Protein AF-A0A1Y2G9D0-F1 (afdb_monomer_lite)

Sequence (163 aa):
MDRLNSASSLQTLKSYLERYDSAATNYKYHSVVVENILMVNPDFDLQPWLIQHYLNHNPEDLIRLYLKFGALQRAAKFASLVINAAMKPDELISRHSNARWLPYSLLDEIFEQLQKHIQHAEDHGTTNDAKSKDQLRDLKNIQQQLNEDVRLYLENVQRESIF

Foldseek 3Di:
DPPVVVVVVVVVVVVVLVVPADVVNPSVVLLVVLLVVCVVPVPDDDDPVSLVVCLQRPLPSVLVSNVVSVVLLVSLVSLLVSLVQLLDPPDHNPVPDPDSDRPVVSVVVSLVVLVVLLVVLVVVVPPPDPVSVVVSVSSVVSNVSSVVSVVVSVVSVVVVVVD

InterPro domains:
  IPR021717 Nucleoporin Nup120/160 [PTHR21286] (5-147)
  IPR056536 NUP160, C-terminal TPR domain [PF23347] (10-142)

pLDDT: mean 80.57, std 14.45, range [37.97, 93.38]

Structure (mmCIF, N/CA/C/O backbone):
data_AF-A0A1Y2G9D0-F1
#
_entry.id   AF-A0A1Y2G9D0-F1
#
loop_
_atom_site.group_PDB
_atom_site.id
_atom_site.type_symbol
_atom_site.label_atom_id
_atom_site.label_alt_id
_atom_site.label_comp_id
_atom_site.label_asym_id
_atom_site.label_entity_id
_atom_site.label_seq_id
_atom_site.pdbx_PDB_ins_code
_atom_site.Cartn_x
_atom_site.Cartn_y
_atom_site.Cartn_z
_atom_site.occupancy
_atom_site.B_iso_or_equiv
_atom_site.auth_seq_id
_atom_site.auth_comp_id
_atom_site.auth_asym_id
_atom_site.auth_atom_id
_atom_site.pdbx_PDB_model_num
ATOM 1 N N . MET A 1 1 ? 0.690 -29.882 4.378 1.00 40.31 1 MET A N 1
ATOM 2 C CA . MET A 1 1 ? 1.932 -30.065 3.590 1.00 40.31 1 MET A CA 1
ATOM 3 C C . MET A 1 1 ? 2.123 -28.892 2.605 1.00 40.31 1 MET A C 1
ATOM 5 O O . MET A 1 1 ? 2.801 -29.037 1.601 1.00 40.31 1 MET A O 1
ATOM 9 N N . ASP A 1 2 ? 1.599 -27.691 2.896 1.00 52.19 2 ASP A N 1
ATOM 10 C CA . ASP A 1 2 ? 1.204 -26.753 1.822 1.00 52.19 2 ASP A CA 1
ATOM 11 C C . ASP A 1 2 ? 2.080 -25.504 1.646 1.00 52.19 2 ASP A C 1
ATOM 13 O O . ASP A 1 2 ? 2.023 -24.854 0.607 1.00 52.19 2 ASP A O 1
ATOM 17 N N . ARG A 1 3 ? 2.945 -25.170 2.614 1.00 45.62 3 ARG A N 1
ATOM 18 C CA . ARG A 1 3 ? 3.756 -23.934 2.559 1.00 45.62 3 ARG A CA 1
ATOM 19 C C . ARG A 1 3 ? 4.928 -23.989 1.570 1.00 45.62 3 ARG A C 1
ATOM 21 O O . ARG A 1 3 ? 5.363 -22.953 1.077 1.00 45.62 3 ARG A O 1
ATOM 28 N N . LEU A 1 4 ? 5.444 -25.184 1.273 1.00 42.78 4 LEU A N 1
ATOM 29 C CA . LEU A 1 4 ? 6.550 -25.362 0.320 1.00 42.78 4 LEU A CA 1
ATOM 30 C C . LEU A 1 4 ? 6.066 -25.234 -1.135 1.00 42.78 4 LEU A C 1
ATOM 32 O O . LEU A 1 4 ? 6.750 -24.625 -1.956 1.00 42.78 4 LEU A O 1
ATOM 36 N N . ASN A 1 5 ? 4.848 -25.708 -1.426 1.00 54.62 5 ASN A N 1
ATOM 37 C CA . ASN A 1 5 ? 4.231 -25.578 -2.748 1.00 54.62 5 ASN A CA 1
ATOM 38 C C . ASN A 1 5 ? 3.823 -24.132 -3.054 1.00 54.62 5 ASN A C 1
ATOM 40 O O . ASN A 1 5 ? 3.977 -23.695 -4.191 1.00 54.62 5 ASN A O 1
ATOM 44 N N . SER A 1 6 ? 3.372 -23.366 -2.052 1.00 64.50 6 SER A N 1
ATOM 45 C CA . SER A 1 6 ? 3.022 -21.953 -2.242 1.00 64.50 6 SER A CA 1
ATOM 46 C C . SER A 1 6 ? 4.244 -21.064 -2.490 1.00 64.50 6 SER A C 1
ATOM 48 O O . SER A 1 6 ? 4.192 -20.153 -3.307 1.00 64.50 6 SER A O 1
ATOM 50 N N . ALA A 1 7 ? 5.369 -21.316 -1.813 1.00 71.38 7 ALA A N 1
ATOM 51 C CA . ALA A 1 7 ? 6.580 -20.523 -2.026 1.00 71.38 7 ALA A CA 1
ATOM 52 C C . ALA A 1 7 ? 7.195 -20.788 -3.412 1.00 71.38 7 ALA A C 1
ATOM 54 O O . ALA A 1 7 ? 7.570 -19.849 -4.114 1.00 71.38 7 ALA A O 1
ATOM 55 N N . SER A 1 8 ? 7.251 -22.056 -3.834 1.00 78.19 8 SER A N 1
ATOM 56 C CA . SER A 1 8 ? 7.760 -22.433 -5.157 1.00 78.19 8 SER A CA 1
ATOM 57 C C . SER A 1 8 ? 6.855 -21.938 -6.292 1.00 78.19 8 SER A C 1
ATOM 59 O O . SER A 1 8 ? 7.363 -21.459 -7.308 1.00 78.19 8 SER A O 1
ATOM 61 N N . SER A 1 9 ? 5.528 -21.958 -6.117 1.00 83.69 9 SER A N 1
ATOM 62 C CA . SER A 1 9 ? 4.601 -21.437 -7.127 1.00 83.69 9 SER A CA 1
ATOM 63 C C . SER A 1 9 ? 4.705 -19.918 -7.286 1.00 83.69 9 SER A C 1
ATOM 65 O O . SER A 1 9 ? 4.687 -19.428 -8.412 1.00 83.69 9 SER A O 1
ATOM 67 N N . LEU A 1 10 ? 4.908 -19.171 -6.195 1.00 84.06 10 LEU A N 1
ATOM 68 C CA . LEU A 1 10 ? 5.111 -17.718 -6.238 1.00 84.06 10 LEU A CA 1
ATOM 69 C C . LEU A 1 10 ? 6.450 -17.322 -6.875 1.00 84.06 10 LEU A C 1
ATOM 71 O O . LEU A 1 10 ? 6.500 -16.349 -7.623 1.00 84.06 10 LEU A O 1
ATOM 75 N N . GLN A 1 11 ? 7.523 -18.081 -6.630 1.00 86.81 11 GLN A N 1
ATOM 76 C CA . GLN A 1 11 ? 8.795 -17.882 -7.338 1.00 86.81 11 GLN A CA 1
ATOM 77 C C . GLN A 1 11 ? 8.658 -18.192 -8.829 1.00 86.81 11 GLN A C 1
ATOM 79 O O . GLN A 1 11 ? 9.150 -17.443 -9.668 1.00 86.81 11 GLN A O 1
ATOM 84 N N . THR A 1 12 ? 7.927 -19.255 -9.163 1.00 89.44 12 THR A N 1
ATOM 85 C CA . THR A 1 12 ? 7.623 -19.595 -10.555 1.00 89.44 12 THR A CA 1
ATOM 86 C C . THR A 1 12 ? 6.857 -18.454 -11.229 1.00 89.44 12 THR A C 1
ATOM 88 O O . THR A 1 12 ? 7.273 -17.978 -12.282 1.00 89.44 12 THR A O 1
ATOM 91 N N . LEU A 1 13 ? 5.793 -17.952 -10.594 1.00 89.56 13 LEU A N 1
ATOM 92 C CA . LEU A 1 13 ? 5.007 -16.811 -11.067 1.00 89.56 13 LEU A CA 1
ATOM 93 C C . LEU A 1 13 ? 5.879 -15.575 -11.312 1.00 89.56 13 LEU A C 1
ATOM 95 O O . LEU A 1 13 ? 5.774 -14.966 -12.374 1.00 89.56 13 LEU A O 1
ATOM 99 N N . LYS A 1 14 ? 6.771 -15.251 -10.368 1.00 91.19 14 LYS A N 1
ATOM 100 C CA . LYS A 1 14 ? 7.740 -14.163 -10.521 1.00 91.19 14 LYS A CA 1
ATOM 101 C C . LYS A 1 14 ? 8.573 -14.339 -11.794 1.00 91.19 14 LYS A C 1
ATOM 103 O O . LYS A 1 14 ? 8.612 -13.430 -12.615 1.00 91.19 14 LYS A O 1
ATOM 108 N N . SER A 1 15 ? 9.170 -15.513 -12.006 1.00 90.44 15 SER A N 1
ATOM 109 C CA . SER A 1 15 ? 9.983 -15.777 -13.203 1.00 90.44 15 SER A CA 1
ATOM 110 C C . SER A 1 15 ? 9.192 -15.678 -14.512 1.00 90.44 15 SER A C 1
ATOM 112 O O . SER A 1 15 ? 9.736 -15.233 -15.521 1.00 90.44 15 SER A O 1
ATOM 114 N N . TYR A 1 16 ? 7.914 -16.074 -14.523 1.00 91.50 16 TYR A N 1
ATOM 115 C CA . TYR A 1 16 ? 7.053 -15.895 -15.697 1.00 91.50 16 TYR A CA 1
ATOM 116 C C . TYR A 1 16 ? 6.757 -14.416 -15.959 1.00 91.50 16 TYR A C 1
ATOM 118 O O . TYR A 1 16 ? 6.879 -13.963 -17.095 1.00 91.50 16 TYR A O 1
ATOM 126 N N . LEU A 1 17 ? 6.411 -13.654 -14.924 1.00 90.50 17 LEU A N 1
ATOM 127 C CA . LEU A 1 17 ? 6.127 -12.229 -15.056 1.00 90.50 17 LEU A CA 1
ATOM 128 C C . LEU A 1 17 ? 7.355 -11.435 -15.514 1.00 90.50 17 LEU A C 1
ATOM 130 O O . LEU A 1 17 ? 7.243 -10.644 -16.441 1.00 90.50 17 LEU A O 1
ATOM 134 N N . GLU A 1 18 ? 8.536 -11.708 -14.959 1.00 88.81 18 GLU A N 1
ATOM 135 C CA . GLU A 1 18 ? 9.789 -11.064 -15.383 1.00 88.81 18 GLU A CA 1
ATOM 136 C C . GLU A 1 18 ? 10.171 -11.399 -16.833 1.00 88.81 18 GLU A C 1
ATOM 138 O O . GLU A 1 18 ? 10.806 -10.597 -17.516 1.00 88.81 18 GLU A O 1
ATOM 143 N N . ARG A 1 19 ? 9.792 -12.586 -17.321 1.00 89.44 19 ARG A N 1
ATOM 144 C CA . ARG A 1 19 ? 10.123 -13.039 -18.678 1.00 89.44 19 ARG A CA 1
ATOM 145 C C . ARG A 1 19 ? 9.159 -12.523 -19.742 1.00 89.44 19 ARG A C 1
ATOM 147 O O . ARG A 1 19 ? 9.583 -12.303 -20.876 1.00 89.44 19 ARG A O 1
ATOM 154 N N . TYR A 1 20 ? 7.875 -12.411 -19.411 1.00 88.94 20 TYR A N 1
ATOM 155 C CA . TYR A 1 20 ? 6.817 -12.149 -20.389 1.00 88.94 20 TYR A CA 1
ATOM 156 C C . TYR A 1 20 ? 6.164 -10.778 -20.244 1.00 88.94 20 TYR A C 1
ATOM 158 O O . TYR A 1 20 ? 5.516 -10.338 -21.192 1.00 88.94 20 TYR A O 1
ATOM 166 N N . ASP A 1 21 ? 6.330 -10.100 -19.108 1.00 89.06 21 ASP A N 1
ATOM 167 C CA . ASP A 1 21 ? 5.758 -8.781 -18.881 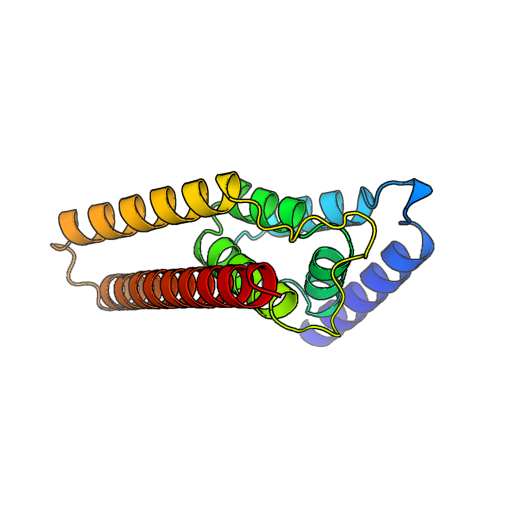1.00 89.06 21 ASP A CA 1
ATOM 168 C C . ASP A 1 21 ? 6.842 -7.704 -18.844 1.00 89.06 21 ASP A C 1
ATOM 170 O O . ASP A 1 21 ? 7.818 -7.780 -18.101 1.00 89.06 21 ASP A O 1
ATOM 174 N N . SER A 1 22 ? 6.684 -6.690 -19.683 1.00 85.81 22 SER A N 1
ATOM 175 C CA . SER A 1 22 ? 7.671 -5.634 -19.879 1.00 85.81 22 SER A CA 1
ATOM 176 C C . SER A 1 22 ? 6.987 -4.303 -20.183 1.00 85.81 22 SER A C 1
ATOM 178 O O . SER A 1 22 ? 5.766 -4.223 -20.336 1.00 85.81 22 SER A O 1
ATOM 180 N N . ALA A 1 23 ? 7.778 -3.245 -20.361 1.00 82.00 23 ALA A N 1
ATOM 181 C CA . ALA A 1 23 ? 7.264 -1.957 -20.820 1.00 82.00 23 ALA A CA 1
ATOM 182 C C . ALA A 1 23 ? 6.496 -2.062 -22.157 1.00 82.00 23 ALA A C 1
ATOM 184 O O . ALA A 1 23 ? 5.537 -1.327 -22.369 1.00 82.00 23 ALA A O 1
ATOM 185 N N . ALA A 1 24 ? 6.845 -3.017 -23.033 1.00 81.25 24 ALA A N 1
ATOM 186 C CA . ALA A 1 24 ? 6.141 -3.236 -24.301 1.00 81.25 24 ALA A CA 1
ATOM 187 C C . ALA A 1 24 ? 4.703 -3.754 -24.110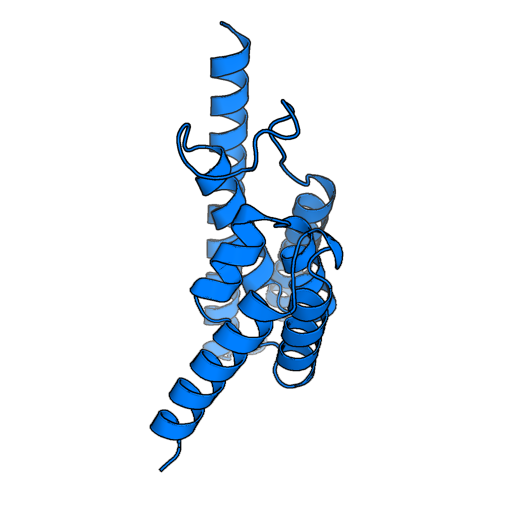 1.00 81.25 24 ALA A C 1
ATOM 189 O O . ALA A 1 24 ? 3.820 -3.456 -24.912 1.00 81.25 24 ALA A O 1
ATOM 190 N N . THR A 1 25 ? 4.450 -4.507 -23.038 1.00 82.38 25 THR A N 1
ATOM 191 C CA . THR A 1 25 ? 3.110 -4.966 -22.645 1.00 82.38 25 THR A CA 1
ATOM 192 C C . THR A 1 25 ? 2.437 -4.008 -21.664 1.00 82.38 25 THR A C 1
ATOM 194 O O . THR A 1 25 ? 1.305 -4.266 -21.257 1.00 82.38 25 THR A O 1
ATOM 197 N N . ASN A 1 26 ? 3.092 -2.894 -21.314 1.00 81.56 26 ASN A N 1
ATOM 198 C CA . ASN A 1 26 ? 2.665 -1.945 -20.286 1.00 81.56 26 ASN A CA 1
ATOM 199 C C . ASN A 1 26 ? 2.382 -2.617 -18.930 1.00 81.56 26 ASN A C 1
ATOM 201 O O . ASN A 1 26 ? 1.436 -2.241 -18.242 1.00 81.56 26 ASN A O 1
ATOM 205 N N . TYR A 1 27 ? 3.148 -3.657 -18.591 1.00 85.81 27 TYR A N 1
ATOM 206 C CA . TYR A 1 27 ? 3.009 -4.414 -17.341 1.00 85.81 27 TYR A CA 1
ATOM 207 C C . TYR A 1 27 ? 1.594 -4.970 -17.060 1.00 85.81 27 TYR A C 1
ATOM 209 O O . TYR A 1 27 ? 1.186 -5.154 -15.913 1.00 85.81 27 TYR A O 1
ATOM 217 N N . LYS A 1 28 ? 0.814 -5.245 -18.116 1.00 87.62 28 LYS A N 1
ATOM 218 C CA . LYS A 1 28 ? -0.579 -5.711 -18.001 1.00 87.62 28 LYS A CA 1
ATOM 219 C C . LYS A 1 28 ? -0.705 -7.056 -17.290 1.00 87.62 28 LYS A C 1
ATOM 221 O O . LYS A 1 28 ? -1.736 -7.310 -16.668 1.00 87.62 28 LYS A O 1
ATOM 226 N N . TYR A 1 29 ? 0.292 -7.936 -17.395 1.00 89.94 29 TYR A N 1
ATOM 227 C CA . TYR A 1 29 ? 0.209 -9.252 -16.761 1.00 89.94 29 TYR A CA 1
ATOM 228 C C . TYR A 1 29 ? 0.362 -9.155 -15.243 1.00 89.94 29 TYR A C 1
ATOM 230 O O . TYR A 1 29 ? -0.344 -9.872 -14.536 1.00 89.94 29 TYR A O 1
ATOM 238 N N . HIS A 1 30 ? 1.186 -8.235 -14.734 1.00 90.25 30 HIS A N 1
ATOM 239 C CA . HIS A 1 30 ? 1.251 -7.933 -13.303 1.00 90.25 30 HIS A CA 1
ATOM 240 C C . HIS A 1 30 ? -0.121 -7.480 -12.784 1.00 90.25 30 HIS A C 1
ATOM 242 O O . HIS A 1 30 ? -0.609 -8.057 -11.809 1.00 90.25 30 HIS A O 1
ATOM 248 N N . SER A 1 31 ? -0.789 -6.548 -13.478 1.00 89.06 31 SER A N 1
ATOM 249 C CA . SER A 1 31 ? -2.127 -6.062 -13.094 1.00 89.06 31 SER A CA 1
ATOM 250 C C . SER A 1 31 ? -3.167 -7.175 -13.078 1.00 89.06 31 SER A C 1
ATOM 252 O O . SER A 1 31 ? -3.872 -7.329 -12.085 1.00 89.06 31 SER A O 1
ATOM 254 N N . VAL A 1 32 ? -3.211 -8.017 -14.115 1.00 91.62 32 VAL A N 1
ATOM 255 C CA . VAL A 1 32 ? -4.146 -9.155 -14.173 1.00 91.62 32 VAL A CA 1
ATOM 256 C C . VAL A 1 32 ? -3.872 -10.169 -13.059 1.00 91.62 32 VAL A C 1
ATOM 258 O O . VAL A 1 32 ? -4.806 -10.721 -12.477 1.00 91.62 32 VAL A O 1
ATOM 261 N N . VAL A 1 33 ? -2.607 -10.440 -12.735 1.00 91.50 33 VAL A N 1
ATOM 262 C CA . VAL A 1 33 ? -2.250 -11.369 -11.654 1.00 91.50 33 VAL A CA 1
ATOM 263 C C . VAL A 1 33 ? -2.689 -10.825 -10.298 1.00 91.50 33 VAL A C 1
ATOM 265 O O . VAL A 1 33 ? -3.331 -11.554 -9.543 1.00 91.50 33 VAL A O 1
ATOM 268 N N . VAL A 1 34 ? -2.391 -9.559 -9.995 1.00 91.31 34 VAL A N 1
ATOM 269 C CA . VAL A 1 34 ? -2.823 -8.928 -8.739 1.00 91.31 34 VAL A CA 1
ATOM 270 C C . VAL A 1 34 ? -4.341 -8.874 -8.653 1.00 91.31 34 VAL A C 1
ATOM 272 O O . VAL A 1 34 ? -4.897 -9.234 -7.620 1.00 91.31 34 VAL A O 1
ATOM 275 N N . GLU A 1 35 ? -5.014 -8.493 -9.736 1.00 92.94 35 GLU A N 1
ATOM 276 C CA . GLU A 1 35 ? -6.473 -8.456 -9.802 1.00 92.94 35 GLU A CA 1
ATOM 277 C C . GLU A 1 35 ? -7.084 -9.822 -9.471 1.00 92.94 35 GLU A C 1
ATOM 279 O O . GLU A 1 35 ? -7.972 -9.911 -8.627 1.00 92.94 35 GLU A O 1
ATOM 284 N N . ASN A 1 36 ? -6.565 -10.903 -10.061 1.00 91.75 36 ASN A N 1
ATOM 285 C CA . ASN A 1 36 ? -7.038 -12.255 -9.764 1.00 91.75 36 ASN A CA 1
ATOM 286 C C . ASN A 1 36 ? -6.755 -12.677 -8.316 1.00 91.75 36 ASN A C 1
ATOM 288 O O . ASN A 1 36 ? -7.608 -13.302 -7.686 1.00 91.75 36 ASN A O 1
ATOM 292 N N . ILE A 1 37 ? -5.581 -12.340 -7.772 1.00 91.06 37 ILE A N 1
ATOM 293 C CA . ILE A 1 37 ? -5.233 -12.647 -6.378 1.00 91.06 37 ILE A CA 1
ATOM 294 C C . ILE A 1 37 ? -6.201 -11.946 -5.420 1.00 91.06 37 ILE A C 1
ATOM 296 O O . ILE A 1 37 ? -6.764 -12.600 -4.542 1.00 91.06 37 ILE A O 1
ATOM 300 N N . LEU A 1 38 ? -6.425 -10.643 -5.611 1.00 89.56 38 LEU A N 1
ATOM 301 C CA . LEU A 1 38 ? -7.309 -9.843 -4.762 1.00 89.56 38 LEU A CA 1
ATOM 302 C C . LEU A 1 38 ? -8.783 -10.224 -4.937 1.00 89.56 38 LEU A C 1
ATOM 304 O O . LEU A 1 38 ? -9.533 -10.194 -3.967 1.00 89.56 38 LEU A O 1
ATOM 308 N N . MET A 1 39 ? -9.193 -10.647 -6.135 1.00 90.12 39 MET A N 1
ATOM 309 C CA . MET A 1 39 ? -10.536 -11.177 -6.376 1.00 90.12 39 MET A CA 1
ATOM 310 C C . MET A 1 39 ? -10.802 -12.459 -5.576 1.00 90.12 39 MET A C 1
ATOM 312 O O . MET A 1 39 ? -11.906 -12.646 -5.069 1.00 90.12 39 MET A O 1
ATOM 316 N N . VAL A 1 40 ? -9.810 -13.348 -5.460 1.00 89.31 40 VAL A N 1
ATOM 317 C CA . VAL A 1 40 ? -9.939 -14.592 -4.681 1.00 89.31 40 VAL A CA 1
ATOM 318 C C . VAL A 1 40 ? -9.826 -14.320 -3.182 1.00 89.31 40 VAL A C 1
ATOM 320 O O . VAL A 1 40 ? -10.548 -14.922 -2.388 1.00 89.31 40 VAL A O 1
ATOM 323 N N . ASN A 1 41 ? -8.908 -13.440 -2.786 1.00 86.81 41 ASN A N 1
ATOM 324 C CA . ASN A 1 41 ? -8.690 -13.073 -1.396 1.00 86.81 41 ASN A CA 1
ATOM 325 C C . ASN A 1 41 ? -8.243 -11.601 -1.290 1.00 86.81 41 ASN A C 1
ATOM 327 O O . ASN A 1 41 ? -7.052 -11.316 -1.454 1.00 86.81 41 ASN A O 1
ATOM 331 N N . PRO A 1 42 ? -9.162 -10.677 -0.953 1.00 85.00 42 PRO A N 1
ATOM 332 C CA . PRO A 1 42 ? -8.840 -9.258 -0.770 1.00 85.00 42 PRO A CA 1
ATOM 333 C C . PRO A 1 42 ? -7.808 -9.004 0.337 1.00 85.00 42 PRO A C 1
ATOM 335 O O . PRO A 1 42 ? -7.039 -8.044 0.277 1.00 85.00 42 PRO A O 1
ATOM 338 N N . ASP A 1 43 ? -7.751 -9.897 1.328 1.00 82.12 43 ASP A N 1
ATOM 339 C CA . ASP A 1 43 ? -6.818 -9.834 2.450 1.00 82.12 43 ASP A CA 1
ATOM 340 C C . ASP A 1 43 ? -5.485 -10.531 2.155 1.00 82.12 43 ASP A C 1
ATOM 342 O O . ASP A 1 43 ? -4.652 -10.671 3.056 1.00 82.12 43 ASP A O 1
ATOM 346 N N . PHE A 1 44 ? -5.241 -10.974 0.918 1.00 86.06 44 PHE A N 1
ATOM 347 C CA . PHE A 1 44 ? -3.985 -11.618 0.555 1.00 86.06 44 PHE A CA 1
ATOM 348 C C . PHE A 1 44 ? -2.800 -10.661 0.714 1.00 86.06 44 PHE A C 1
ATOM 350 O O . PHE A 1 44 ? -2.824 -9.514 0.263 1.00 86.06 44 PHE A O 1
ATOM 357 N N . ASP A 1 45 ? -1.730 -11.152 1.339 1.00 84.69 45 ASP A N 1
ATOM 358 C CA . ASP A 1 45 ? -0.504 -10.382 1.498 1.00 84.69 45 ASP A CA 1
ATOM 359 C C . ASP A 1 45 ? 0.382 -10.501 0.257 1.00 84.69 45 ASP A C 1
ATOM 361 O O . ASP A 1 45 ? 1.027 -11.531 0.025 1.00 84.69 45 ASP A O 1
ATOM 365 N N . LEU A 1 46 ? 0.364 -9.456 -0.580 1.00 87.75 46 LEU A N 1
ATOM 366 C CA . LEU A 1 46 ? 1.172 -9.421 -1.794 1.00 87.75 46 LEU A CA 1
ATOM 367 C C . LEU A 1 46 ? 2.656 -9.551 -1.446 1.00 87.75 46 LEU A C 1
ATOM 369 O O . LEU A 1 46 ? 3.162 -8.966 -0.491 1.00 87.75 46 LEU A O 1
ATOM 373 N N . GLN A 1 47 ? 3.367 -10.328 -2.258 1.00 89.56 47 GLN A N 1
ATOM 374 C CA . GLN A 1 47 ? 4.780 -10.589 -2.028 1.00 89.56 47 GLN A CA 1
ATOM 375 C C . GLN A 1 47 ? 5.614 -9.302 -2.177 1.00 89.56 47 GLN A C 1
ATOM 377 O O . GLN A 1 47 ? 5.337 -8.509 -3.081 1.00 89.56 47 GLN A O 1
ATOM 382 N N . PRO A 1 48 ? 6.689 -9.115 -1.384 1.00 89.19 48 PRO A N 1
ATOM 383 C CA . PRO A 1 48 ? 7.488 -7.887 -1.410 1.00 89.19 48 PRO A CA 1
ATOM 384 C C . PRO A 1 48 ? 8.033 -7.514 -2.794 1.00 89.19 48 PRO A C 1
ATOM 386 O O . PRO A 1 48 ? 8.046 -6.342 -3.155 1.00 89.19 48 PRO A O 1
ATOM 389 N N . TRP A 1 49 ? 8.428 -8.506 -3.600 1.00 89.88 49 TRP A N 1
ATOM 390 C CA . TRP A 1 49 ? 8.928 -8.274 -4.961 1.00 89.88 49 TRP A CA 1
ATOM 391 C C . TRP A 1 49 ? 7.861 -7.675 -5.888 1.00 89.88 49 TRP A C 1
ATOM 393 O O . TRP A 1 49 ? 8.188 -6.882 -6.766 1.00 89.88 49 TRP A O 1
ATOM 403 N N . LEU A 1 50 ? 6.591 -8.027 -5.680 1.00 89.44 50 LEU A N 1
ATOM 404 C CA . LEU A 1 50 ? 5.472 -7.535 -6.474 1.00 89.44 50 LEU A CA 1
ATOM 405 C C . LEU A 1 50 ? 5.121 -6.107 -6.057 1.00 89.44 50 LEU A C 1
ATOM 407 O O . LEU A 1 50 ? 4.973 -5.237 -6.905 1.00 89.44 50 LEU A O 1
ATOM 411 N N . ILE A 1 51 ? 5.096 -5.838 -4.749 1.00 90.44 51 ILE A N 1
ATOM 412 C CA . ILE A 1 51 ? 4.921 -4.483 -4.206 1.00 90.44 51 ILE A CA 1
ATOM 413 C C . ILE A 1 51 ? 6.023 -3.550 -4.732 1.00 90.44 51 ILE A C 1
ATOM 415 O O . ILE A 1 51 ? 5.735 -2.444 -5.185 1.00 90.44 51 ILE A O 1
ATOM 419 N N . GLN A 1 52 ? 7.276 -4.010 -4.726 1.00 88.75 52 GLN A N 1
ATOM 420 C CA . GLN A 1 52 ? 8.413 -3.241 -5.229 1.00 88.75 52 GLN A CA 1
ATOM 421 C C . GLN A 1 52 ? 8.330 -2.991 -6.743 1.00 88.75 52 GLN A C 1
ATOM 423 O O . GLN A 1 52 ? 8.685 -1.907 -7.199 1.00 88.75 52 GLN A O 1
ATOM 428 N N . HIS A 1 53 ? 7.827 -3.952 -7.523 1.00 88.69 53 HIS A N 1
ATOM 429 C CA . HIS A 1 53 ? 7.571 -3.752 -8.950 1.00 88.69 53 HIS A CA 1
ATOM 430 C C . HIS A 1 53 ? 6.605 -2.582 -9.188 1.00 88.69 53 HIS A C 1
ATOM 432 O O . HIS A 1 53 ? 6.918 -1.668 -9.951 1.00 88.69 53 HIS A O 1
A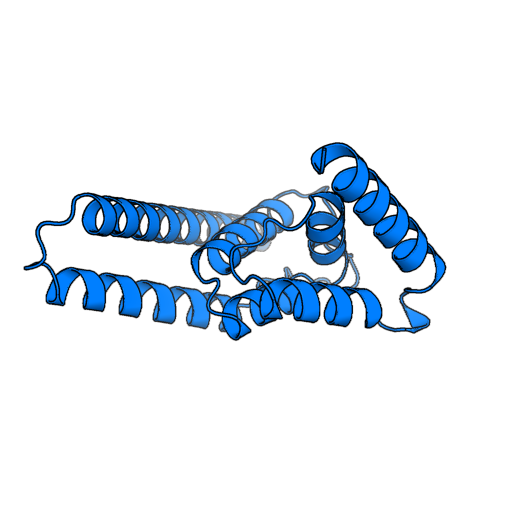TOM 438 N N . TYR A 1 54 ? 5.471 -2.564 -8.482 1.00 88.56 54 TYR A N 1
ATOM 439 C CA . TYR A 1 54 ? 4.504 -1.469 -8.585 1.00 88.56 54 TYR A CA 1
ATOM 440 C C . TYR A 1 54 ? 5.077 -0.137 -8.119 1.00 88.56 54 TYR A C 1
ATOM 442 O O . TYR A 1 54 ? 4.884 0.864 -8.801 1.00 88.56 54 TYR A O 1
ATOM 450 N N . LEU A 1 55 ? 5.828 -0.128 -7.016 1.00 86.62 55 LEU A N 1
ATOM 451 C CA . LEU A 1 55 ? 6.486 1.078 -6.516 1.00 86.62 55 LEU A CA 1
ATOM 452 C C . LEU A 1 55 ? 7.393 1.722 -7.580 1.00 86.62 55 LEU A C 1
ATOM 454 O O . LEU A 1 55 ? 7.404 2.940 -7.724 1.00 86.62 55 LEU A O 1
ATOM 458 N N . ASN A 1 56 ? 8.107 0.901 -8.354 1.00 83.44 56 ASN A N 1
ATOM 459 C CA . ASN A 1 56 ? 9.080 1.364 -9.341 1.00 83.44 56 ASN A CA 1
ATOM 460 C C . ASN A 1 56 ? 8.468 1.732 -10.700 1.00 83.44 56 ASN A C 1
ATOM 462 O O . ASN A 1 56 ? 9.119 2.418 -11.490 1.00 83.44 56 ASN A O 1
ATOM 466 N N . HIS A 1 57 ? 7.307 1.178 -11.054 1.00 82.62 57 HIS A N 1
ATOM 467 C CA . HIS A 1 57 ? 6.782 1.255 -12.426 1.00 82.62 57 HIS A CA 1
ATOM 468 C C . HIS A 1 57 ? 5.428 1.950 -12.513 1.00 82.62 57 HIS A C 1
ATOM 470 O O . HIS A 1 57 ? 5.222 2.749 -13.424 1.00 82.62 57 HIS A O 1
ATOM 476 N N . ASN A 1 58 ? 4.505 1.656 -11.595 1.00 84.12 58 ASN A N 1
ATOM 477 C CA . ASN A 1 58 ? 3.166 2.236 -11.609 1.00 84.12 58 ASN A CA 1
ATOM 478 C C . ASN A 1 58 ? 2.504 2.160 -10.219 1.00 84.12 58 ASN A C 1
ATOM 480 O O . ASN A 1 58 ? 1.658 1.295 -9.983 1.00 84.12 58 ASN A O 1
ATOM 484 N N . PRO A 1 59 ? 2.868 3.044 -9.274 1.00 86.62 59 PRO A N 1
ATOM 485 C CA . PRO A 1 59 ? 2.324 2.989 -7.920 1.00 86.62 59 PRO A CA 1
ATOM 486 C C . PRO A 1 59 ? 0.812 3.268 -7.878 1.00 86.62 59 PRO A C 1
ATOM 488 O O . PRO A 1 59 ? 0.105 2.713 -7.039 1.00 86.62 59 PRO A O 1
ATOM 491 N N . GLU A 1 60 ? 0.284 4.074 -8.802 1.00 87.19 60 GLU A N 1
ATOM 492 C CA . GLU A 1 60 ? -1.152 4.364 -8.865 1.00 87.19 60 GLU A CA 1
ATOM 493 C C . GLU A 1 60 ? -2.004 3.122 -9.120 1.00 87.19 60 GLU A C 1
ATOM 495 O O . GLU A 1 60 ? -3.061 2.970 -8.508 1.00 87.19 60 GLU A O 1
ATOM 500 N N . ASP A 1 61 ? -1.560 2.237 -10.014 1.00 88.94 61 ASP A N 1
ATOM 501 C CA . ASP A 1 61 ? -2.343 1.063 -10.405 1.00 88.94 61 ASP A CA 1
ATOM 502 C C . ASP A 1 61 ? -2.602 0.138 -9.214 1.00 88.94 61 ASP A C 1
ATOM 504 O O . ASP A 1 61 ? -3.730 -0.305 -9.001 1.00 88.94 61 ASP A O 1
ATOM 508 N N . LEU A 1 62 ? -1.596 -0.071 -8.357 1.00 90.88 62 LEU A N 1
ATOM 509 C CA . LEU A 1 62 ? -1.768 -0.900 -7.167 1.00 90.88 62 LEU A CA 1
ATOM 510 C C . LEU A 1 62 ? -2.692 -0.253 -6.129 1.00 90.88 62 LEU A C 1
ATOM 512 O O . LEU A 1 62 ? -3.501 -0.950 -5.517 1.00 90.88 62 LEU A O 1
ATOM 516 N N . ILE A 1 63 ? -2.619 1.071 -5.950 1.00 91.69 63 ILE A N 1
ATOM 517 C CA . ILE A 1 63 ? -3.555 1.794 -5.075 1.00 91.69 63 ILE A CA 1
ATOM 518 C C . ILE A 1 63 ? -4.990 1.611 -5.584 1.00 91.69 63 ILE A C 1
ATOM 520 O O . ILE A 1 63 ? -5.869 1.227 -4.811 1.00 91.69 63 ILE A O 1
ATOM 524 N N . ARG A 1 64 ? -5.220 1.810 -6.888 1.00 91.81 64 ARG A N 1
ATOM 525 C CA . ARG A 1 64 ? -6.538 1.624 -7.515 1.00 91.81 64 ARG A CA 1
ATOM 526 C C . ARG A 1 64 ? -7.044 0.193 -7.371 1.00 91.81 64 ARG A C 1
ATOM 528 O O . ARG A 1 64 ? -8.220 -0.001 -7.077 1.00 91.81 64 ARG A O 1
ATOM 535 N N . LEU A 1 65 ? -6.177 -0.806 -7.539 1.00 92.38 65 LEU A N 1
ATOM 536 C CA . LEU A 1 65 ? -6.533 -2.212 -7.345 1.00 92.38 65 LEU A CA 1
ATOM 537 C C . LEU A 1 65 ? -6.947 -2.489 -5.896 1.00 92.38 65 LEU A C 1
ATOM 539 O O . LEU A 1 65 ? -7.994 -3.094 -5.674 1.00 92.38 65 LEU A O 1
ATOM 543 N N . TYR A 1 66 ? -6.197 -2.005 -4.903 1.00 93.38 66 TYR A N 1
ATOM 544 C CA . TYR A 1 66 ? -6.591 -2.181 -3.504 1.00 93.38 66 TYR A CA 1
ATOM 545 C C . TYR A 1 66 ? -7.931 -1.516 -3.180 1.00 93.38 66 TYR A C 1
ATOM 547 O O . TYR A 1 66 ? -8.767 -2.141 -2.528 1.00 93.38 66 TYR A O 1
ATOM 555 N N . LEU A 1 67 ? -8.164 -0.291 -3.659 1.00 91.50 67 LEU A N 1
ATOM 556 C CA . LEU A 1 67 ? -9.443 0.401 -3.473 1.00 91.50 67 LEU A CA 1
ATOM 557 C C . LEU A 1 67 ? -10.596 -0.347 -4.158 1.00 91.50 67 LEU A C 1
ATOM 559 O O . LEU A 1 67 ? -11.631 -0.575 -3.536 1.00 91.50 67 LEU A O 1
ATOM 563 N N . LYS A 1 68 ? -10.392 -0.825 -5.394 1.00 92.81 68 LYS A N 1
ATOM 564 C CA . LYS A 1 68 ? -11.381 -1.603 -6.160 1.00 92.81 68 LYS A CA 1
ATOM 565 C C . LYS A 1 68 ? -11.856 -2.855 -5.417 1.00 92.81 68 LYS A C 1
ATOM 567 O O . LYS A 1 68 ? -13.032 -3.198 -5.504 1.00 92.81 68 LYS A O 1
ATOM 572 N N . PHE A 1 69 ? -10.962 -3.532 -4.699 1.00 91.56 69 PHE A N 1
ATOM 573 C CA . PHE A 1 69 ? -11.282 -4.746 -3.940 1.00 91.56 69 PHE A CA 1
ATOM 574 C C . PHE A 1 69 ? -11.591 -4.491 -2.455 1.00 91.56 69 PHE A C 1
ATOM 576 O O . PHE A 1 69 ? -11.690 -5.439 -1.681 1.00 91.56 69 PHE A O 1
ATOM 583 N N . GLY A 1 70 ? -11.761 -3.230 -2.037 1.00 87.88 70 GLY A N 1
ATOM 584 C CA . GLY A 1 70 ? -12.120 -2.878 -0.658 1.00 87.88 70 GLY A CA 1
ATOM 585 C C . GLY A 1 70 ? -10.989 -3.059 0.364 1.00 87.88 70 GLY A C 1
ATOM 586 O O . GLY A 1 70 ? -11.226 -3.012 1.570 1.00 87.88 70 GLY A O 1
ATOM 587 N N . ALA A 1 71 ? -9.746 -3.231 -0.088 1.00 90.00 71 ALA A N 1
ATOM 588 C CA . ALA A 1 71 ? -8.569 -3.409 0.756 1.00 90.00 71 ALA A CA 1
ATOM 589 C C . ALA A 1 71 ? -7.999 -2.058 1.239 1.00 90.00 71 ALA A C 1
ATOM 591 O O . ALA A 1 71 ? -6.816 -1.752 1.059 1.00 90.00 71 ALA A O 1
ATOM 592 N N . LEU A 1 72 ? -8.840 -1.237 1.876 1.00 91.00 72 LEU A N 1
ATOM 593 C CA . LEU A 1 72 ? -8.538 0.156 2.237 1.00 91.00 72 LEU A CA 1
ATOM 594 C C . LEU A 1 72 ? -7.273 0.310 3.096 1.00 91.00 72 LEU A C 1
ATOM 596 O O . LEU A 1 72 ? -6.440 1.178 2.841 1.00 91.00 72 LEU A O 1
ATOM 600 N N . GLN A 1 73 ? -7.082 -0.563 4.088 1.00 90.31 73 GLN A N 1
ATOM 601 C CA . GLN A 1 73 ? -5.885 -0.532 4.936 1.00 90.31 73 GLN A CA 1
ATOM 602 C C . GLN A 1 73 ? -4.599 -0.766 4.134 1.00 90.31 73 GLN A C 1
ATOM 604 O O . GLN A 1 73 ? -3.568 -0.160 4.426 1.0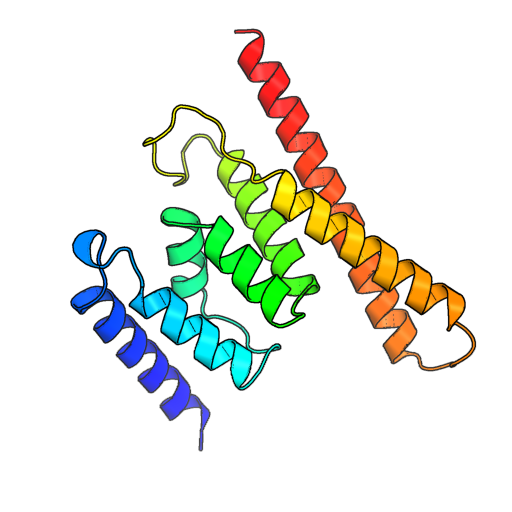0 90.31 73 GLN A O 1
ATOM 609 N N . ARG A 1 74 ? -4.648 -1.645 3.125 1.00 91.00 74 ARG A N 1
ATOM 610 C CA . ARG A 1 74 ? -3.504 -1.941 2.254 1.00 91.00 74 ARG A CA 1
ATOM 611 C C . ARG A 1 74 ? -3.242 -0.782 1.298 1.00 91.00 74 ARG A C 1
ATOM 613 O O . ARG A 1 74 ? -2.084 -0.404 1.144 1.00 91.00 74 ARG A O 1
ATOM 620 N N . ALA A 1 75 ? -4.298 -0.176 0.748 1.00 92.12 75 ALA A N 1
ATOM 621 C CA . ALA A 1 75 ? -4.198 1.034 -0.066 1.00 92.12 75 ALA A CA 1
ATOM 622 C C . ALA A 1 75 ? -3.495 2.165 0.700 1.00 92.12 75 ALA A C 1
ATOM 624 O O . ALA A 1 75 ? -2.506 2.707 0.216 1.00 92.12 75 ALA A O 1
ATOM 625 N N . ALA A 1 76 ? -3.938 2.455 1.927 1.00 91.19 76 ALA A N 1
ATOM 626 C CA . ALA A 1 76 ? -3.357 3.505 2.762 1.00 91.19 76 ALA A CA 1
ATOM 627 C C . ALA A 1 76 ? -1.893 3.222 3.144 1.00 91.19 76 ALA A C 1
ATOM 629 O O . ALA A 1 76 ? -1.038 4.091 3.001 1.00 91.19 76 ALA A O 1
ATOM 630 N N . LYS A 1 77 ? -1.569 1.986 3.555 1.00 91.75 77 LYS A N 1
ATOM 631 C CA . LYS A 1 77 ? -0.181 1.589 3.859 1.00 91.75 77 LYS A CA 1
ATOM 632 C C . LYS A 1 77 ? 0.731 1.687 2.636 1.00 91.75 77 LYS A C 1
ATOM 634 O O . LYS A 1 77 ? 1.875 2.120 2.754 1.00 91.75 77 LYS A O 1
ATOM 639 N N . PHE A 1 78 ? 0.244 1.281 1.465 1.00 91.50 78 PHE A N 1
ATOM 640 C CA . PHE A 1 78 ? 1.017 1.383 0.233 1.00 91.50 78 PHE A CA 1
ATOM 641 C C . PHE A 1 78 ? 1.179 2.843 -0.210 1.00 91.50 78 PHE A C 1
ATOM 643 O O . PHE A 1 78 ? 2.269 3.223 -0.620 1.00 91.50 78 PHE A O 1
ATOM 650 N N . ALA A 1 79 ? 0.164 3.692 -0.034 1.00 90.62 79 ALA A N 1
ATOM 651 C CA . ALA A 1 79 ? 0.273 5.130 -0.269 1.00 90.62 79 ALA A CA 1
ATOM 652 C C . ALA A 1 79 ? 1.344 5.785 0.623 1.00 90.62 79 ALA A C 1
ATOM 654 O O . ALA A 1 79 ? 2.200 6.505 0.112 1.00 90.62 79 ALA A O 1
ATOM 655 N N . SER A 1 80 ? 1.380 5.456 1.920 1.00 89.94 80 SER A N 1
ATOM 656 C CA . SER A 1 80 ? 2.471 5.849 2.826 1.00 89.94 80 SER A CA 1
ATOM 657 C C . SER A 1 80 ? 3.842 5.397 2.317 1.00 89.94 80 SER A C 1
ATOM 659 O O . SER A 1 80 ? 4.804 6.163 2.353 1.00 89.94 80 SER A O 1
ATOM 661 N N . LEU A 1 81 ? 3.959 4.166 1.808 1.00 89.38 81 LEU A N 1
ATOM 662 C CA . LEU A 1 81 ? 5.214 3.666 1.237 1.00 89.38 81 LEU A CA 1
ATOM 663 C C . LEU A 1 81 ? 5.644 4.477 0.003 1.00 89.38 81 LEU A C 1
ATOM 665 O O . LEU A 1 81 ? 6.821 4.805 -0.123 1.00 89.38 81 LEU A O 1
ATOM 669 N N . VAL A 1 82 ? 4.699 4.824 -0.875 1.00 87.81 82 VAL A N 1
ATOM 670 C CA . VAL A 1 82 ? 4.945 5.650 -2.067 1.00 87.81 82 VAL A CA 1
ATOM 671 C C . VAL A 1 82 ? 5.421 7.049 -1.675 1.00 87.81 82 VAL A C 1
ATOM 673 O O . VAL A 1 82 ? 6.415 7.522 -2.221 1.00 87.81 82 VAL A O 1
ATOM 676 N N . ILE A 1 83 ? 4.770 7.686 -0.696 1.00 86.12 83 ILE A N 1
ATOM 677 C CA . ILE A 1 83 ? 5.169 9.005 -0.181 1.00 86.12 83 ILE A CA 1
ATOM 678 C C . ILE A 1 83 ? 6.592 8.948 0.386 1.00 86.12 83 ILE A C 1
ATOM 680 O O . ILE A 1 83 ? 7.445 9.758 0.024 1.00 86.12 83 ILE A O 1
ATOM 684 N N . ASN A 1 84 ? 6.874 7.953 1.228 1.00 85.25 84 ASN A N 1
ATOM 685 C CA . ASN A 1 84 ? 8.191 7.777 1.834 1.00 85.25 84 ASN A CA 1
ATOM 686 C C . ASN A 1 84 ? 9.285 7.497 0.792 1.00 85.25 84 ASN A C 1
ATOM 688 O O . ASN A 1 84 ? 10.400 7.997 0.930 1.00 85.25 84 ASN A O 1
ATOM 692 N N . ALA A 1 85 ? 8.982 6.735 -0.263 1.00 83.06 85 ALA A N 1
ATOM 693 C CA . ALA A 1 85 ? 9.901 6.535 -1.382 1.00 83.06 85 ALA A CA 1
ATOM 694 C C . ALA A 1 85 ? 10.153 7.848 -2.144 1.00 83.06 85 ALA A C 1
ATOM 696 O O . ALA A 1 85 ? 11.300 8.164 -2.441 1.00 83.06 85 ALA A O 1
ATOM 697 N N . ALA A 1 86 ? 9.115 8.662 -2.368 1.00 76.94 86 ALA A N 1
ATOM 698 C CA . ALA A 1 86 ? 9.227 9.963 -3.032 1.00 76.94 86 ALA A CA 1
ATOM 699 C C . ALA A 1 86 ? 10.041 11.001 -2.238 1.00 76.94 86 ALA A C 1
ATOM 701 O O . ALA A 1 86 ? 10.580 11.942 -2.820 1.00 76.94 86 ALA A O 1
ATOM 702 N N . MET A 1 87 ? 10.124 10.853 -0.912 1.00 75.00 87 MET A N 1
ATOM 703 C CA . MET A 1 87 ? 10.940 11.713 -0.048 1.00 75.00 87 MET A CA 1
ATOM 704 C C . MET A 1 87 ? 12.430 11.354 -0.068 1.00 75.00 87 MET A C 1
ATOM 706 O O . MET A 1 87 ? 13.255 12.171 0.344 1.00 75.00 87 MET A O 1
ATOM 710 N N . LYS A 1 88 ? 12.801 10.151 -0.521 1.00 74.75 88 LYS A N 1
ATOM 711 C CA . LYS A 1 88 ? 14.202 9.734 -0.588 1.00 74.75 88 LYS A CA 1
ATOM 712 C C . LYS A 1 88 ? 14.814 10.177 -1.922 1.00 74.75 88 LYS A C 1
ATOM 714 O O . LYS A 1 88 ? 14.372 9.710 -2.968 1.00 74.75 88 LYS A O 1
ATOM 719 N N . PRO A 1 89 ? 15.873 11.005 -1.915 1.00 57.16 89 PRO A N 1
ATOM 720 C CA . PRO A 1 89 ? 16.448 11.567 -3.140 1.00 57.16 89 PRO A CA 1
ATOM 721 C C . PRO A 1 89 ? 17.086 10.528 -4.086 1.00 57.16 89 PRO A C 1
ATOM 723 O O . PRO A 1 89 ? 17.291 10.834 -5.259 1.00 57.16 89 PRO A O 1
ATOM 726 N N . ASP A 1 90 ? 17.373 9.312 -3.606 1.00 55.16 90 ASP A N 1
ATOM 727 C CA . ASP A 1 90 ? 18.078 8.259 -4.359 1.00 55.16 90 ASP A CA 1
ATOM 728 C C . ASP A 1 90 ? 17.201 7.059 -4.776 1.00 55.16 90 ASP A C 1
ATOM 730 O O . ASP A 1 90 ? 17.650 6.218 -5.557 1.00 55.16 90 ASP A O 1
ATOM 734 N N . GLU A 1 91 ? 15.949 6.950 -4.307 1.00 52.44 91 GLU A N 1
ATOM 735 C CA . GLU A 1 91 ? 15.120 5.756 -4.536 1.00 52.44 91 GLU A CA 1
ATOM 736 C C . GLU A 1 91 ? 13.957 6.001 -5.521 1.00 52.44 91 GLU A C 1
ATOM 738 O O . GLU A 1 91 ? 12.855 6.414 -5.180 1.00 52.44 91 GLU A O 1
ATOM 743 N N . LEU A 1 92 ? 14.210 5.592 -6.768 1.00 49.28 92 LEU A N 1
ATOM 744 C CA . LEU A 1 92 ? 13.330 4.704 -7.547 1.00 49.28 92 LEU A CA 1
ATOM 745 C C . LEU A 1 92 ? 12.023 5.213 -8.173 1.00 49.28 92 LEU A C 1
ATOM 747 O O . LEU A 1 92 ? 11.453 4.463 -8.969 1.00 49.28 92 LEU A O 1
ATOM 751 N N . ILE A 1 93 ? 11.570 6.450 -7.966 1.00 51.03 93 ILE A N 1
ATOM 752 C CA . ILE A 1 93 ? 10.489 6.964 -8.824 1.00 51.03 93 ILE A CA 1
ATOM 753 C C . ILE A 1 93 ? 11.116 7.404 -10.144 1.00 51.03 93 ILE A C 1
ATOM 755 O O . ILE A 1 93 ? 11.794 8.427 -10.226 1.00 51.03 93 ILE A O 1
ATOM 759 N N . SER A 1 94 ? 10.957 6.551 -11.157 1.00 43.34 94 SER A N 1
ATOM 760 C CA . SER A 1 94 ? 11.421 6.751 -12.527 1.00 43.34 94 SER A CA 1
ATOM 761 C C . SER A 1 94 ? 11.384 8.228 -12.933 1.00 43.34 94 SER A C 1
ATOM 763 O O . SER A 1 94 ? 10.328 8.859 -12.960 1.00 43.34 94 SER A O 1
ATOM 765 N N . ARG A 1 95 ? 12.563 8.764 -13.271 1.00 43.12 95 ARG A N 1
ATOM 766 C CA . ARG A 1 95 ? 12.847 10.160 -13.661 1.00 43.12 95 ARG A CA 1
ATOM 767 C C . ARG A 1 95 ? 12.122 10.623 -14.940 1.00 43.12 95 ARG A C 1
ATOM 769 O O . ARG A 1 95 ? 12.517 11.617 -15.541 1.00 43.12 95 ARG A O 1
ATOM 776 N N . HIS A 1 96 ? 11.092 9.912 -15.399 1.00 41.59 96 HIS A N 1
ATOM 777 C CA . HIS A 1 96 ? 10.350 10.246 -16.615 1.00 41.59 96 HIS A CA 1
ATOM 778 C C . HIS A 1 96 ? 9.305 11.352 -16.438 1.00 41.59 96 HIS A C 1
ATOM 780 O O . HIS A 1 96 ? 8.726 11.798 -17.426 1.00 41.59 96 HIS A O 1
ATOM 786 N N . SER A 1 97 ? 9.152 11.907 -15.239 1.00 39.56 97 SER A N 1
ATOM 787 C CA . SER A 1 97 ? 8.563 13.232 -15.080 1.00 39.56 97 SER A CA 1
ATOM 788 C C . SER A 1 97 ? 9.264 13.979 -13.958 1.00 39.56 97 SER A C 1
ATOM 790 O O . SER A 1 97 ? 9.213 13.553 -12.810 1.00 39.56 97 SER A O 1
ATOM 792 N N . ASN A 1 98 ? 9.829 15.149 -14.258 1.00 37.97 98 ASN A N 1
ATOM 793 C CA . ASN A 1 98 ? 10.277 16.152 -13.277 1.00 37.97 98 ASN A CA 1
ATOM 794 C C . ASN A 1 98 ? 9.121 16.718 -12.409 1.00 37.97 98 ASN A C 1
ATOM 796 O O . ASN A 1 98 ? 9.215 17.815 -11.869 1.00 37.97 98 ASN A O 1
ATOM 800 N N . ALA A 1 99 ? 8.016 15.987 -12.285 1.00 44.50 99 ALA A N 1
ATOM 801 C CA . ALA A 1 99 ? 6.897 16.262 -11.413 1.00 44.50 99 ALA A CA 1
ATOM 802 C C . ALA A 1 99 ? 6.876 15.163 -10.349 1.00 44.50 99 ALA A C 1
ATOM 804 O O . ALA A 1 99 ? 6.466 14.035 -10.607 1.00 44.50 99 ALA A O 1
ATOM 805 N N . ARG A 1 100 ? 7.374 15.520 -9.167 1.00 55.12 100 ARG A N 1
ATOM 806 C CA . ARG A 1 100 ? 7.151 14.864 -7.874 1.00 55.12 100 ARG A CA 1
ATOM 807 C C . ARG A 1 100 ? 5.727 14.292 -7.810 1.00 55.12 100 ARG A C 1
ATOM 809 O O . ARG A 1 100 ? 4.760 15.046 -7.694 1.00 55.12 100 ARG A O 1
ATOM 816 N N . TRP A 1 101 ? 5.595 12.982 -7.996 1.00 60.19 101 TRP A N 1
ATOM 817 C CA . TRP A 1 101 ? 4.311 12.377 -8.340 1.00 60.19 101 TRP A CA 1
ATOM 818 C C . TRP A 1 101 ? 3.624 11.831 -7.095 1.00 60.19 101 TRP A C 1
ATOM 820 O O . TRP A 1 101 ? 3.907 10.728 -6.634 1.00 60.19 101 TRP A O 1
ATOM 830 N N . LEU A 1 102 ? 2.728 12.645 -6.540 1.00 64.62 102 LEU A N 1
ATOM 831 C CA . LEU A 1 102 ? 1.743 12.203 -5.568 1.00 64.62 102 LEU A CA 1
ATOM 832 C C . LEU A 1 102 ? 0.383 12.151 -6.274 1.00 64.62 102 LEU A C 1
ATOM 834 O O . LEU A 1 102 ? -0.076 13.194 -6.749 1.00 64.62 102 LEU A O 1
ATOM 838 N N . PRO A 1 103 ? -0.279 10.990 -6.364 1.00 74.56 103 PRO A N 1
ATOM 839 C CA . PRO A 1 103 ? -1.613 10.908 -6.940 1.00 74.56 103 PRO A CA 1
ATOM 840 C C . PRO A 1 103 ? -2.647 11.459 -5.953 1.00 74.56 103 PRO A C 1
ATOM 842 O O . PRO A 1 103 ? -3.326 10.701 -5.261 1.00 74.56 103 PRO A O 1
ATOM 845 N N . TYR A 1 104 ? -2.754 12.789 -5.871 1.00 80.81 104 TYR A N 1
ATOM 846 C CA . TYR A 1 104 ? -3.617 13.485 -4.907 1.00 80.81 104 TYR A CA 1
ATOM 847 C C . TYR A 1 104 ? -5.063 12.987 -4.950 1.00 80.81 104 TYR A C 1
ATOM 849 O O . TYR A 1 104 ? -5.628 12.707 -3.904 1.00 80.81 104 TYR A O 1
ATOM 857 N N . SER A 1 105 ? -5.618 12.739 -6.139 1.00 85.31 105 SER A N 1
ATOM 858 C CA . SER A 1 105 ? -6.983 12.215 -6.269 1.00 85.31 105 SER A CA 1
ATOM 859 C C . SER A 1 105 ? -7.173 10.837 -5.622 1.00 85.31 105 SER A C 1
ATOM 861 O O . SER A 1 105 ? -8.231 10.577 -5.060 1.00 85.31 105 SER A O 1
ATOM 863 N N . LEU A 1 106 ? -6.162 9.960 -5.666 1.00 86.56 106 LEU A N 1
ATOM 864 C CA . LEU A 1 106 ? -6.231 8.654 -4.997 1.00 86.56 106 LEU A CA 1
ATOM 865 C C . LEU A 1 106 ? -6.048 8.785 -3.485 1.00 86.56 106 LEU A C 1
ATOM 867 O O . LEU A 1 106 ? -6.645 8.024 -2.729 1.00 86.56 106 LEU A O 1
ATOM 871 N N . LEU A 1 107 ? -5.229 9.737 -3.033 1.00 88.12 107 LEU A N 1
ATOM 872 C CA . LEU A 1 107 ? -5.096 10.031 -1.608 1.00 88.12 107 LEU A CA 1
ATOM 873 C C . LEU A 1 107 ? -6.388 10.601 -1.036 1.00 88.12 107 LEU A C 1
ATOM 875 O O . LEU A 1 107 ? -6.817 10.146 0.019 1.00 88.12 107 LEU A O 1
ATOM 879 N N . ASP A 1 108 ? -7.024 11.534 -1.741 1.00 89.56 108 ASP A N 1
ATOM 880 C CA . ASP A 1 108 ? -8.317 12.099 -1.360 1.00 89.56 108 ASP A CA 1
ATOM 881 C C . ASP A 1 108 ? -9.366 10.990 -1.231 1.00 89.56 108 ASP A C 1
ATOM 883 O O . ASP A 1 108 ? -10.079 10.923 -0.230 1.00 89.56 108 ASP A O 1
ATOM 887 N N . GLU A 1 109 ? -9.396 10.056 -2.189 1.00 91.88 109 GLU A N 1
ATOM 888 C CA . GLU A 1 109 ? -10.274 8.887 -2.138 1.00 91.88 109 GLU A CA 1
ATOM 889 C C . GLU A 1 109 ? -9.975 7.993 -0.921 1.00 91.88 109 GLU A C 1
ATOM 891 O O . GLU A 1 109 ? -10.896 7.595 -0.204 1.00 91.88 109 GLU A O 1
ATOM 896 N N . ILE A 1 110 ? -8.698 7.711 -0.630 1.00 91.94 110 ILE A N 1
ATOM 897 C CA . ILE A 1 110 ? -8.297 6.954 0.567 1.00 91.94 110 ILE A CA 1
ATOM 898 C C . ILE A 1 110 ? -8.752 7.675 1.841 1.00 91.94 110 ILE A C 1
ATOM 900 O O . ILE A 1 110 ? -9.314 7.036 2.733 1.00 91.94 110 ILE A O 1
ATOM 904 N N . PHE A 1 111 ? -8.522 8.985 1.948 1.00 91.69 111 PHE A N 1
ATOM 905 C CA . PHE A 1 111 ? -8.898 9.769 3.122 1.00 91.69 111 PHE A CA 1
ATOM 906 C C . PHE A 1 111 ? -10.409 9.795 3.324 1.00 91.69 111 PHE A C 1
ATOM 908 O O . PHE A 1 111 ? -10.873 9.570 4.444 1.00 91.69 111 PHE A O 1
ATOM 915 N N . GLU A 1 112 ? -11.173 10.002 2.253 1.00 92.62 112 GLU A N 1
ATOM 916 C CA . GLU A 1 112 ? -12.631 9.993 2.294 1.00 92.62 112 GLU A CA 1
ATOM 917 C C . GLU A 1 112 ? -13.159 8.624 2.744 1.00 92.62 112 GLU A C 1
ATOM 919 O O . GLU A 1 112 ? -14.004 8.539 3.640 1.00 92.62 112 GLU A O 1
ATOM 924 N N . GLN A 1 113 ? -12.639 7.535 2.170 1.00 92.44 113 GLN A N 1
ATOM 925 C CA . GLN A 1 113 ? -13.044 6.180 2.543 1.00 92.44 113 GLN A CA 1
ATOM 926 C C . GLN A 1 113 ? -12.651 5.832 3.988 1.00 92.44 113 GLN A C 1
ATOM 928 O O . GLN A 1 113 ? -13.465 5.251 4.710 1.00 92.44 113 GLN A O 1
ATOM 933 N N . LEU A 1 114 ? -11.452 6.221 4.446 1.00 90.50 114 LEU A N 1
ATOM 934 C CA . LEU A 1 114 ? -11.012 6.030 5.837 1.00 90.50 114 LEU A CA 1
ATOM 935 C C . LEU A 1 114 ? -11.918 6.782 6.807 1.00 90.50 114 LEU A C 1
ATOM 937 O O . LEU A 1 114 ? -12.364 6.207 7.800 1.00 90.50 114 LEU A O 1
ATOM 941 N N . GLN A 1 115 ? -12.230 8.041 6.504 1.00 90.12 115 GLN A N 1
ATOM 942 C CA . GLN A 1 115 ? -13.102 8.857 7.336 1.00 90.12 115 GLN A CA 1
ATOM 943 C C . GLN A 1 115 ? -14.508 8.257 7.430 1.00 90.12 115 GLN A C 1
ATOM 945 O O . GLN A 1 115 ? -15.027 8.117 8.537 1.00 90.12 115 GLN A O 1
ATOM 950 N N . LYS A 1 116 ? -15.094 7.831 6.303 1.00 89.81 116 LYS A N 1
ATOM 951 C CA . LYS A 1 116 ? -16.401 7.153 6.283 1.00 89.81 116 LYS A CA 1
ATOM 952 C C . LYS A 1 116 ? -16.390 5.866 7.107 1.00 89.81 116 LYS A C 1
ATOM 954 O O . LYS A 1 116 ? -17.316 5.632 7.877 1.00 89.81 116 LYS A O 1
ATOM 959 N N . HIS A 1 117 ? -15.341 5.049 6.986 1.00 86.12 117 HIS A N 1
ATOM 960 C CA . HIS A 1 117 ? -15.207 3.811 7.758 1.00 86.12 117 HIS A CA 1
ATOM 961 C C . HIS A 1 117 ? -15.075 4.062 9.263 1.00 86.12 117 HIS A C 1
ATOM 963 O O . HIS A 1 117 ? -15.661 3.324 10.054 1.00 86.12 117 HIS A O 1
ATOM 969 N N . ILE A 1 118 ? -14.325 5.093 9.662 1.00 87.00 118 ILE A N 1
ATOM 970 C CA . ILE A 1 118 ? -14.163 5.476 11.069 1.00 87.00 118 ILE A CA 1
ATOM 971 C C . ILE A 1 118 ? -15.488 5.994 11.633 1.00 87.00 118 ILE A C 1
ATOM 973 O O . ILE A 1 118 ? -15.914 5.506 12.673 1.00 87.00 118 ILE A O 1
ATOM 977 N N . GLN A 1 119 ? -16.168 6.903 10.927 1.00 86.50 119 GLN A N 1
ATOM 978 C CA . GLN A 1 119 ? -17.468 7.444 11.344 1.00 86.50 119 GLN A CA 1
ATOM 979 C C . GLN A 1 119 ? -18.516 6.336 11.482 1.00 86.50 119 GLN A C 1
ATOM 981 O O . GLN A 1 119 ? -19.138 6.195 12.528 1.00 86.50 119 GLN A O 1
ATOM 986 N N . HIS A 1 120 ? -18.633 5.469 10.475 1.00 84.50 120 HIS A N 1
ATOM 987 C CA . HIS A 1 120 ? -19.561 4.341 10.510 1.00 84.50 120 HIS A CA 1
ATOM 988 C C . HIS A 1 120 ? -19.260 3.374 11.671 1.00 84.50 120 HIS A C 1
ATOM 990 O O . HIS A 1 120 ? -20.175 2.846 12.299 1.00 84.50 120 HIS A O 1
ATOM 996 N N . ALA A 1 121 ? -17.984 3.136 11.988 1.00 81.06 121 ALA A N 1
ATOM 997 C CA . ALA A 1 121 ? -17.592 2.300 13.123 1.00 81.06 121 ALA A CA 1
ATOM 998 C C . ALA A 1 121 ? -17.852 2.965 14.489 1.00 81.06 121 ALA A C 1
ATOM 1000 O O . ALA A 1 121 ? -18.113 2.260 15.464 1.00 81.06 121 ALA A O 1
ATOM 1001 N N . GLU A 1 122 ? -17.785 4.295 14.573 1.00 80.75 122 GLU A N 1
ATOM 1002 C CA . GLU A 1 122 ? -18.130 5.063 15.775 1.00 80.75 122 GLU A CA 1
ATOM 1003 C C . GLU A 1 122 ? -19.645 5.098 16.011 1.00 80.75 122 GLU A C 1
ATOM 1005 O O . GLU A 1 122 ? -20.091 4.846 17.133 1.00 80.75 122 GLU A O 1
ATOM 1010 N N . ASP A 1 123 ? -20.431 5.310 14.954 1.00 79.25 123 ASP A N 1
ATOM 1011 C CA . ASP A 1 123 ? -21.897 5.351 15.005 1.00 79.25 123 ASP A CA 1
ATOM 1012 C C . ASP A 1 123 ? -22.501 3.990 15.399 1.00 79.25 123 ASP A C 1
ATOM 1014 O O . ASP A 1 123 ? -23.455 3.924 16.178 1.00 79.25 123 ASP A O 1
ATOM 1018 N N . HIS A 1 124 ? -21.900 2.880 14.947 1.00 69.19 124 HIS A N 1
ATOM 1019 C CA . HIS A 1 124 ? -22.293 1.512 15.335 1.00 69.19 124 HIS A CA 1
ATOM 1020 C C . HIS A 1 124 ? -21.639 1.016 16.634 1.00 69.19 124 HIS A C 1
ATOM 1022 O O . HIS A 1 124 ? -21.689 -0.177 16.946 1.00 69.19 124 HIS A O 1
ATOM 1028 N N . GLY A 1 125 ? -21.054 1.915 17.433 1.00 55.78 125 GLY A N 1
ATOM 1029 C CA . GLY A 1 125 ? -20.320 1.646 18.678 1.00 55.78 125 GLY A CA 1
ATOM 1030 C C . GLY A 1 125 ? -21.100 0.987 19.832 1.00 55.78 125 GLY A C 1
ATOM 1031 O O . GLY A 1 125 ? -20.627 0.991 20.968 1.00 55.78 125 GLY A O 1
ATOM 1032 N N . THR A 1 126 ? -22.269 0.391 19.580 1.00 53.06 126 THR A N 1
ATOM 1033 C CA . THR A 1 126 ? -23.036 -0.409 20.553 1.00 53.06 126 THR A CA 1
ATOM 1034 C C . THR A 1 126 ? -22.676 -1.898 20.558 1.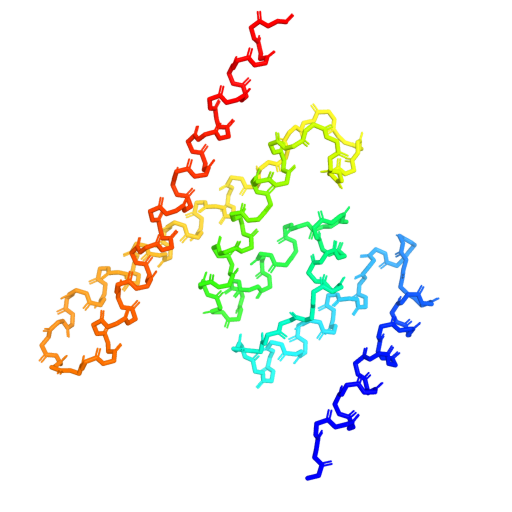00 53.06 126 THR A C 1
ATOM 1036 O O . THR A 1 126 ? -22.967 -2.583 21.541 1.00 53.06 126 THR A O 1
ATOM 1039 N N . THR A 1 127 ? -21.995 -2.432 19.539 1.00 57.66 127 THR A N 1
ATOM 1040 C CA . THR A 1 127 ? -21.509 -3.822 19.590 1.00 57.66 127 THR A CA 1
ATOM 1041 C C . THR A 1 127 ? -20.208 -3.905 20.387 1.00 57.66 127 THR A C 1
ATOM 1043 O O . THR A 1 127 ? -19.145 -3.509 19.917 1.00 57.66 127 THR A O 1
ATOM 1046 N N . ASN A 1 128 ? -20.294 -4.439 21.608 1.00 60.75 128 ASN A N 1
ATOM 1047 C CA . ASN A 1 128 ? -19.213 -4.631 22.586 1.00 60.75 128 ASN A CA 1
ATOM 1048 C C . ASN A 1 128 ? -18.077 -5.591 22.153 1.00 60.75 128 ASN A C 1
ATOM 1050 O O . ASN A 1 128 ? -17.355 -6.107 23.006 1.00 60.75 128 ASN A O 1
ATOM 1054 N N . ASP A 1 129 ? -17.898 -5.846 20.857 1.00 70.12 129 ASP A N 1
ATOM 1055 C CA . ASP A 1 129 ? -16.852 -6.738 20.373 1.00 70.12 129 ASP A CA 1
ATOM 1056 C C . ASP A 1 129 ? -15.478 -6.058 20.481 1.00 70.12 129 ASP A C 1
ATOM 1058 O O . ASP A 1 129 ? -15.236 -4.970 19.944 1.00 70.12 129 ASP A O 1
ATOM 1062 N N . ALA A 1 130 ? -14.563 -6.702 21.207 1.00 75.81 130 ALA A N 1
ATOM 1063 C CA . ALA A 1 130 ? -13.184 -6.252 21.351 1.00 75.81 130 ALA A CA 1
ATOM 1064 C C . ALA A 1 130 ? -12.484 -6.155 19.986 1.00 75.81 130 ALA A C 1
ATOM 1066 O O . ALA A 1 130 ? -11.657 -5.265 19.791 1.00 75.81 130 ALA A O 1
ATOM 1067 N N . LYS A 1 131 ? -12.870 -7.009 19.028 1.00 74.88 131 LYS A N 1
ATOM 1068 C CA . LYS A 1 131 ? -12.306 -7.035 17.675 1.00 74.88 131 LYS A CA 1
ATOM 1069 C C . LYS A 1 131 ? -12.633 -5.771 16.875 1.00 74.88 131 LYS A C 1
ATOM 1071 O O . LYS A 1 131 ? -11.747 -5.204 16.243 1.00 74.88 131 LYS A O 1
ATOM 1076 N N . SER A 1 132 ? -13.870 -5.280 16.953 1.00 74.06 132 SER A N 1
ATOM 1077 C CA . SER A 1 132 ? -14.286 -4.047 16.267 1.00 74.06 132 SER A CA 1
ATOM 1078 C C . SER A 1 132 ? -13.576 -2.811 16.824 1.00 74.06 132 SER A C 1
ATOM 1080 O O . SER A 1 132 ? -13.211 -1.907 16.074 1.00 74.06 132 SER A O 1
ATOM 1082 N N . LYS A 1 133 ? -13.324 -2.785 18.141 1.00 80.12 133 LYS A N 1
ATOM 1083 C CA . LYS A 1 133 ? -12.552 -1.710 18.786 1.00 80.12 133 LYS A CA 1
ATOM 1084 C C . LYS A 1 133 ? -11.086 -1.721 18.360 1.00 80.12 133 LYS A C 1
ATOM 1086 O O . LYS A 1 133 ? -10.514 -0.649 18.182 1.00 80.12 133 LYS A O 1
ATOM 1091 N N . ASP A 1 134 ? -10.494 -2.901 18.204 1.00 84.31 134 ASP A N 1
ATOM 1092 C CA . ASP A 1 134 ? -9.112 -3.054 17.738 1.00 84.31 134 ASP A CA 1
ATOM 1093 C C . ASP A 1 134 ? -8.964 -2.594 16.281 1.00 84.31 134 ASP A C 1
ATOM 1095 O O . ASP A 1 134 ? -8.157 -1.720 15.977 1.00 84.31 134 ASP A O 1
ATOM 1099 N N . GLN A 1 135 ? -9.870 -3.037 15.406 1.00 83.06 135 GLN A N 1
ATOM 1100 C CA . GLN A 1 135 ? -9.900 -2.611 14.006 1.00 83.06 135 GLN A CA 1
ATOM 1101 C C . GLN A 1 135 ? -10.089 -1.092 13.851 1.00 83.06 135 GLN A C 1
ATOM 1103 O O . GLN A 1 135 ? -9.470 -0.473 12.985 1.00 83.06 135 GLN A O 1
ATOM 1108 N N . LEU A 1 136 ? -10.917 -0.467 14.695 1.00 84.31 136 LEU A N 1
ATOM 1109 C CA . LEU A 1 136 ? -11.086 0.988 14.705 1.00 84.31 136 LEU A CA 1
ATOM 1110 C C . LEU A 1 136 ? -9.799 1.716 15.120 1.00 84.31 136 LEU A C 1
ATOM 1112 O O . LEU A 1 136 ? -9.469 2.754 14.546 1.00 84.31 136 LEU A O 1
ATOM 1116 N N . ARG A 1 137 ? -9.064 1.184 16.104 1.00 87.06 137 ARG A N 1
ATOM 1117 C CA . ARG A 1 137 ? -7.762 1.736 16.512 1.00 87.06 137 ARG A CA 1
ATOM 1118 C C . ARG A 1 137 ? -6.758 1.650 15.372 1.00 87.06 137 ARG A C 1
ATOM 1120 O O . ARG A 1 137 ? -6.113 2.650 15.076 1.00 87.06 137 ARG A O 1
ATOM 1127 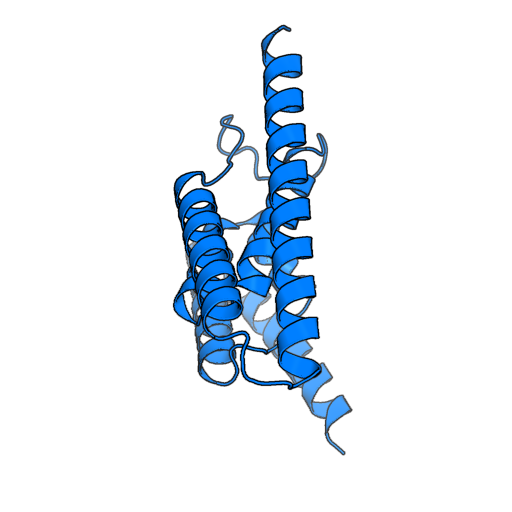N N . ASP A 1 138 ? -6.689 0.510 14.693 1.00 88.38 138 ASP A N 1
ATOM 1128 C CA . ASP A 1 138 ? -5.796 0.320 13.551 1.00 88.38 138 ASP A CA 1
ATOM 1129 C C . ASP A 1 138 ? -6.100 1.294 12.411 1.00 88.38 138 ASP A C 1
ATOM 1131 O O . ASP A 1 138 ? -5.187 1.919 11.873 1.00 88.38 138 ASP A O 1
ATOM 1135 N N . LEU A 1 139 ? -7.379 1.484 12.071 1.00 87.25 139 LEU A N 1
ATOM 1136 C CA . LEU A 1 139 ? -7.788 2.442 11.040 1.00 87.25 139 LEU A CA 1
ATOM 1137 C C . LEU A 1 139 ? -7.398 3.879 11.401 1.00 87.25 139 LEU A C 1
ATOM 1139 O O . LEU A 1 139 ? -6.869 4.597 10.551 1.00 87.25 139 LEU A O 1
ATOM 1143 N N . LYS A 1 140 ? -7.601 4.287 12.659 1.00 88.81 140 LYS A N 1
ATOM 1144 C CA . LYS A 1 140 ? -7.187 5.612 13.146 1.00 88.81 140 LYS A CA 1
ATOM 1145 C C . LYS A 1 140 ? -5.671 5.788 13.101 1.00 88.81 140 LYS A C 1
ATOM 1147 O O . LYS A 1 140 ? -5.203 6.825 12.640 1.00 88.81 140 LYS A O 1
ATOM 1152 N N . ASN A 1 141 ? -4.912 4.774 13.515 1.00 92.31 141 ASN A N 1
ATOM 1153 C CA . ASN A 1 141 ? -3.450 4.798 13.464 1.00 92.31 141 ASN A CA 1
ATOM 1154 C C . ASN A 1 141 ? -2.949 4.944 12.019 1.00 92.31 141 ASN A C 1
ATOM 1156 O O . ASN A 1 141 ? -2.076 5.764 11.750 1.00 92.31 141 ASN A O 1
ATOM 1160 N N . ILE A 1 142 ? -3.534 4.194 11.078 1.00 91.19 142 ILE A N 1
ATOM 1161 C CA . ILE A 1 142 ? -3.197 4.279 9.650 1.00 91.19 142 ILE A CA 1
ATOM 1162 C C . ILE A 1 142 ? -3.520 5.670 9.094 1.00 91.19 142 ILE A C 1
ATOM 1164 O O . ILE A 1 142 ? -2.693 6.251 8.395 1.00 91.19 142 ILE A O 1
ATOM 1168 N N . GLN A 1 143 ? -4.690 6.229 9.420 1.00 89.75 143 GLN A N 1
ATOM 1169 C CA . GLN A 1 143 ? -5.071 7.572 8.980 1.00 89.75 143 GLN A CA 1
ATOM 1170 C C . GLN A 1 143 ? -4.112 8.643 9.523 1.00 89.75 143 GLN A C 1
ATOM 1172 O O . GLN A 1 143 ? -3.707 9.539 8.785 1.00 89.75 143 GLN A O 1
ATOM 1177 N N . GLN A 1 144 ? -3.737 8.556 10.802 1.00 90.12 144 GLN A N 1
ATOM 1178 C CA . GLN A 1 144 ? -2.779 9.476 11.419 1.00 90.12 144 GLN A CA 1
ATOM 1179 C C . GLN A 1 144 ? -1.401 9.382 10.766 1.00 90.12 144 GLN A C 1
ATOM 1181 O O . GLN A 1 144 ? -0.823 10.416 10.440 1.00 90.12 144 GLN A O 1
ATOM 1186 N N . GLN A 1 145 ? -0.908 8.164 10.527 1.00 91.44 145 GLN A N 1
ATOM 1187 C CA . GLN A 1 145 ? 0.376 7.958 9.864 1.00 91.44 145 GLN A CA 1
ATOM 1188 C C . GLN A 1 145 ? 0.376 8.544 8.450 1.00 91.44 145 GLN A C 1
ATOM 1190 O O . GLN A 1 145 ? 1.283 9.292 8.102 1.00 91.44 145 GLN A O 1
ATOM 1195 N N . LEU A 1 146 ? -0.661 8.260 7.657 1.00 88.81 146 LEU A N 1
ATOM 1196 C CA . LEU A 1 146 ? -0.759 8.766 6.289 1.00 88.81 146 LEU A CA 1
ATOM 1197 C C . LEU A 1 146 ? -0.819 10.301 6.251 1.00 88.81 146 LEU A C 1
ATOM 1199 O O . LEU A 1 146 ? -0.176 10.919 5.408 1.00 88.81 146 LEU A O 1
ATOM 1203 N N . ASN A 1 147 ? -1.548 10.925 7.182 1.00 89.12 147 ASN A N 1
ATOM 1204 C CA . ASN A 1 147 ? -1.582 12.384 7.314 1.00 89.12 147 ASN A CA 1
ATOM 1205 C C . ASN A 1 147 ? -0.200 12.972 7.616 1.00 89.12 147 ASN A C 1
ATOM 1207 O O . ASN A 1 147 ? 0.175 13.987 7.029 1.00 89.12 147 ASN A O 1
ATOM 1211 N N . GLU A 1 148 ? 0.552 12.345 8.522 1.00 90.88 148 GLU A N 1
ATOM 1212 C CA . GLU A 1 148 ? 1.899 12.799 8.859 1.00 90.88 148 GLU A CA 1
ATOM 1213 C C . GLU A 1 148 ? 2.849 12.652 7.667 1.00 90.88 148 GLU A C 1
ATOM 1215 O O . GLU A 1 148 ? 3.561 13.600 7.340 1.00 90.88 148 GLU A O 1
ATOM 1220 N N . ASP A 1 149 ? 2.798 11.522 6.958 1.00 87.56 149 ASP A N 1
ATOM 1221 C CA . ASP A 1 149 ? 3.615 11.287 5.764 1.00 87.56 149 ASP A CA 1
ATOM 1222 C C . ASP A 1 149 ? 3.335 12.347 4.683 1.00 87.56 149 ASP A C 1
ATOM 1224 O O . ASP A 1 149 ? 4.265 12.946 4.136 1.00 87.56 149 ASP A O 1
ATOM 1228 N N . VAL A 1 150 ? 2.056 12.638 4.403 1.00 87.00 150 VAL A N 1
ATOM 1229 C CA . VAL A 1 150 ? 1.660 13.687 3.444 1.00 87.00 150 VAL A CA 1
ATOM 1230 C C . VAL A 1 150 ? 2.155 15.059 3.900 1.00 87.00 150 VAL A C 1
ATOM 1232 O O . VAL A 1 150 ? 2.691 15.816 3.088 1.00 87.00 150 VAL A O 1
ATOM 1235 N N . ARG A 1 151 ? 2.015 15.393 5.188 1.00 88.00 151 ARG A N 1
ATOM 1236 C CA . ARG A 1 151 ? 2.486 16.672 5.737 1.00 88.00 151 ARG A CA 1
ATOM 1237 C C . ARG A 1 151 ? 3.991 16.837 5.547 1.00 88.00 151 ARG A C 1
ATOM 1239 O O . ARG A 1 151 ? 4.428 17.857 5.015 1.00 88.00 151 ARG A O 1
ATOM 1246 N N . LEU A 1 152 ? 4.771 15.832 5.941 1.00 86.88 152 LEU A N 1
ATOM 1247 C CA . LEU A 1 152 ? 6.228 15.842 5.814 1.00 86.88 152 LEU A CA 1
ATOM 1248 C C . LEU A 1 152 ? 6.666 15.934 4.349 1.00 86.88 152 LEU A C 1
ATOM 1250 O O . LEU A 1 152 ? 7.605 16.665 4.027 1.00 86.88 152 LEU A O 1
ATOM 1254 N N . TYR A 1 153 ? 5.963 15.245 3.451 1.00 82.88 153 TYR A N 1
ATOM 1255 C CA . TYR A 1 153 ? 6.202 15.350 2.018 1.00 82.88 153 TYR A CA 1
ATOM 1256 C C . TYR A 1 153 ? 5.975 16.773 1.504 1.00 82.88 153 TYR A C 1
ATOM 1258 O O . TYR A 1 153 ? 6.852 17.320 0.835 1.00 82.88 153 TYR A O 1
ATOM 1266 N N . LEU A 1 154 ? 4.849 17.407 1.851 1.00 82.19 154 LEU A N 1
ATOM 1267 C CA . LEU A 1 154 ? 4.547 18.783 1.443 1.00 82.19 154 LEU A CA 1
ATOM 1268 C C . LEU A 1 154 ? 5.577 19.784 1.982 1.00 82.19 154 LEU A C 1
ATOM 1270 O O . LEU A 1 154 ? 6.007 20.670 1.242 1.00 82.19 154 LEU A O 1
ATOM 1274 N N . GLU A 1 155 ? 6.032 19.623 3.226 1.00 85.06 155 GLU A N 1
ATOM 1275 C CA . GLU A 1 155 ? 7.119 20.439 3.775 1.00 85.06 155 GLU A CA 1
ATOM 1276 C C . GLU A 1 155 ? 8.429 20.254 3.003 1.00 85.06 155 GLU A C 1
ATOM 1278 O O . GLU A 1 155 ? 9.124 21.232 2.717 1.00 85.06 155 GLU A O 1
ATOM 1283 N N . ASN A 1 156 ? 8.780 19.014 2.652 1.00 80.06 156 ASN A N 1
ATOM 1284 C CA . ASN A 1 156 ? 9.984 18.739 1.874 1.00 80.06 156 ASN A CA 1
ATOM 1285 C C . ASN A 1 156 ? 9.885 19.315 0.452 1.00 80.06 156 ASN A C 1
ATOM 1287 O O . ASN A 1 156 ? 10.872 19.801 -0.104 1.00 80.06 156 ASN A O 1
ATOM 1291 N N . VAL A 1 157 ? 8.686 19.308 -0.136 1.00 75.12 157 VAL A N 1
ATOM 1292 C CA . VAL A 1 157 ? 8.427 19.952 -1.429 1.00 75.12 157 VAL A CA 1
ATOM 1293 C C . VAL A 1 157 ? 8.626 21.461 -1.343 1.00 75.12 157 VAL A C 1
ATOM 1295 O O . VAL A 1 157 ? 9.321 22.035 -2.180 1.00 75.12 157 VAL A O 1
ATOM 1298 N N . GLN A 1 158 ? 8.081 22.098 -0.307 1.00 71.50 158 GLN A N 1
ATOM 1299 C CA . GLN A 1 158 ? 8.238 23.535 -0.091 1.00 71.50 158 GLN A CA 1
ATOM 1300 C C . GLN A 1 158 ? 9.703 23.931 0.125 1.00 71.50 158 GLN A C 1
ATOM 1302 O O . GLN A 1 158 ? 10.164 24.885 -0.497 1.00 71.50 158 GLN A O 1
ATOM 1307 N N . ARG A 1 159 ? 10.457 23.189 0.948 1.00 70.81 159 ARG A N 1
ATOM 1308 C CA . ARG A 1 159 ? 11.880 23.478 1.207 1.00 70.81 159 ARG A CA 1
ATOM 1309 C C . ARG A 1 159 ? 12.728 23.419 -0.057 1.00 70.81 159 ARG A C 1
ATOM 1311 O O . ARG A 1 159 ? 13.557 24.296 -0.262 1.00 70.81 159 ARG A O 1
ATOM 1318 N N . GLU A 1 160 ? 12.517 22.413 -0.900 1.00 65.31 160 GLU A N 1
ATOM 1319 C CA . GLU A 1 160 ? 13.258 22.281 -2.157 1.00 65.31 160 GLU A CA 1
ATOM 1320 C C . GLU A 1 160 ? 12.846 23.325 -3.203 1.00 65.31 160 GLU A C 1
ATOM 1322 O O . GLU A 1 160 ? 13.677 23.715 -4.008 1.00 65.31 160 GLU A O 1
ATOM 1327 N N . SER A 1 161 ? 11.602 23.820 -3.182 1.00 59.06 161 SER A N 1
ATOM 1328 C CA . SER A 1 161 ? 11.130 24.855 -4.122 1.00 59.06 161 SER A CA 1
ATOM 1329 C C . SER A 1 161 ? 11.679 26.267 -3.864 1.00 59.06 161 SER A C 1
ATOM 1331 O O . SER A 1 161 ? 11.468 27.164 -4.677 1.00 59.06 161 SER A O 1
ATOM 1333 N N . ILE A 1 162 ? 12.336 26.478 -2.718 1.00 56.00 162 ILE A N 1
ATOM 1334 C CA . ILE A 1 162 ? 12.925 27.765 -2.306 1.00 56.00 162 ILE A CA 1
ATOM 1335 C C . ILE A 1 162 ? 14.400 27.881 -2.761 1.00 56.00 162 ILE A C 1
ATOM 1337 O O . ILE A 1 162 ? 14.995 28.954 -2.640 1.00 56.00 162 ILE A O 1
ATOM 1341 N N . PHE A 1 163 ? 14.976 26.810 -3.321 1.00 44.78 163 PHE A N 1
ATOM 1342 C CA . PHE A 1 163 ? 16.305 26.782 -3.944 1.00 44.78 163 PHE A CA 1
ATOM 1343 C C . PHE A 1 163 ? 16.207 26.719 -5.471 1.00 44.78 163 PHE A C 1
ATOM 1345 O O . PHE A 1 163 ? 17.156 27.215 -6.120 1.00 44.78 163 PHE A O 1
#

Radius of gyration: 17.98 Å; chains: 1; bounding box: 41×58×47 Å

Secondary structure (DSSP, 8-state):
--HHHHHHHHHHHHHHHHHH--GGGTTHHHHHHHHHHHHH-TT----HHHHHHHHHH-HHHHHHHHHHTT-HHHHHHHHHHHHHHHHSTTS-S-TT-SS----HHHHHHHHHHHHHHHHHHHHTTT---HHHHHHHHHHHHHHHHHHHHHHHHHHHHHHHHT-

Organism: NCBI:txid64571